Protein AF-A0AAW9KI38-F1 (afdb_monomer_lite)

Organism: Clostridium perfringens (NCBI:txid1502)

Structure (mmCIF, N/CA/C/O backbone):
data_AF-A0AAW9KI38-F1
#
_entry.id   AF-A0AAW9KI38-F1
#
loop_
_atom_site.group_PDB
_atom_site.id
_atom_site.type_symbol
_atom_site.label_atom_id
_atom_site.label_alt_id
_atom_site.label_comp_id
_atom_site.label_asym_id
_atom_site.label_entity_id
_atom_site.label_seq_id
_atom_site.pdbx_PDB_ins_code
_atom_site.Cartn_x
_atom_site.Cartn_y
_atom_site.Cartn_z
_atom_site.occupancy
_atom_site.B_iso_or_equiv
_atom_site.auth_seq_id
_atom_site.auth_comp_id
_atom_site.auth_asym_id
_atom_site.auth_atom_id
_atom_site.pdbx_PDB_model_num
ATOM 1 N N . MET A 1 1 ? 16.249 0.370 -19.301 1.00 56.34 1 MET A N 1
ATOM 2 C CA . MET A 1 1 ? 16.444 -0.783 -18.390 1.00 56.34 1 MET A CA 1
ATOM 3 C C . M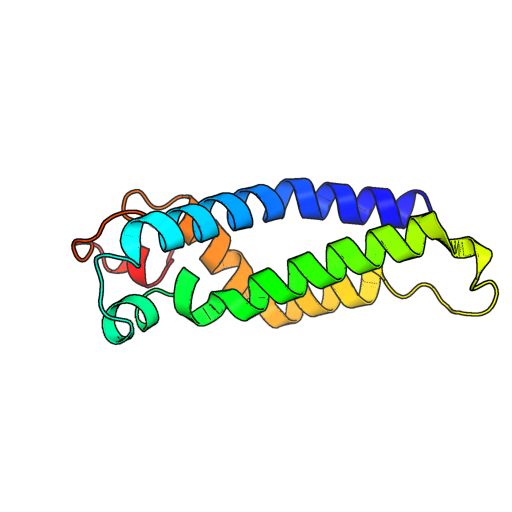ET A 1 1 ? 16.832 -0.319 -16.997 1.00 56.34 1 MET A C 1
ATOM 5 O O . MET A 1 1 ? 16.063 -0.634 -16.102 1.00 56.34 1 MET A O 1
ATOM 9 N N . SER A 1 2 ? 17.916 0.457 -16.809 1.00 66.88 2 SER A N 1
ATOM 10 C CA . SER A 1 2 ? 18.210 1.045 -15.483 1.00 66.88 2 SER A CA 1
ATOM 11 C C . SER A 1 2 ? 17.040 1.914 -15.010 1.00 66.88 2 SER A C 1
ATOM 13 O O . SER A 1 2 ? 16.447 1.595 -13.995 1.00 66.88 2 SER A O 1
ATOM 15 N N . ASN A 1 3 ? 16.560 2.847 -15.841 1.00 83.94 3 ASN A N 1
ATOM 16 C CA . ASN A 1 3 ? 15.460 3.746 -15.463 1.00 83.94 3 ASN A CA 1
ATOM 17 C C . ASN A 1 3 ? 14.181 3.046 -14.955 1.00 83.94 3 ASN A C 1
ATOM 19 O O . ASN A 1 3 ? 13.555 3.544 -14.027 1.00 83.94 3 ASN A O 1
ATOM 23 N N . THR A 1 4 ? 13.786 1.903 -15.533 1.00 88.81 4 THR A N 1
ATOM 24 C CA . THR A 1 4 ? 12.591 1.155 -15.093 1.00 88.81 4 THR A CA 1
ATOM 25 C C . THR A 1 4 ? 12.821 0.485 -13.743 1.00 88.81 4 THR A C 1
ATOM 27 O O . THR A 1 4 ? 11.969 0.567 -12.866 1.00 88.81 4 THR A O 1
ATOM 30 N N . ILE A 1 5 ? 13.976 -0.164 -13.561 1.00 91.62 5 ILE A N 1
ATOM 31 C CA . ILE A 1 5 ? 14.330 -0.815 -12.294 1.00 91.62 5 ILE A CA 1
ATOM 32 C C . ILE A 1 5 ? 14.513 0.241 -11.200 1.00 91.62 5 ILE A C 1
ATOM 34 O O . ILE A 1 5 ? 13.986 0.077 -10.107 1.00 91.62 5 ILE A O 1
ATOM 38 N N . ASP A 1 6 ? 15.178 1.353 -11.512 1.00 93.44 6 ASP A N 1
ATOM 39 C CA . ASP A 1 6 ? 15.393 2.469 -10.592 1.00 93.44 6 ASP A CA 1
ATOM 40 C C . ASP A 1 6 ? 14.061 3.109 -10.171 1.00 93.44 6 ASP A C 1
ATOM 42 O O . ASP A 1 6 ? 13.865 3.417 -8.996 1.00 93.44 6 ASP A O 1
ATOM 46 N N . PHE A 1 7 ? 13.117 3.269 -11.107 1.00 94.00 7 PHE A N 1
ATOM 47 C CA . PHE A 1 7 ? 11.757 3.724 -10.808 1.00 94.00 7 PHE A CA 1
ATOM 48 C C . PHE A 1 7 ? 11.025 2.751 -9.874 1.00 94.00 7 PHE A C 1
ATOM 50 O O . PHE A 1 7 ? 10.494 3.170 -8.847 1.00 94.00 7 PHE A O 1
ATOM 57 N N . ILE A 1 8 ? 11.035 1.453 -10.194 1.00 95.44 8 ILE A N 1
ATOM 58 C CA . ILE A 1 8 ? 10.359 0.427 -9.389 1.00 95.44 8 ILE A CA 1
ATOM 59 C C . ILE A 1 8 ? 10.957 0.344 -7.983 1.00 95.44 8 ILE A C 1
ATOM 61 O O . ILE A 1 8 ? 10.205 0.254 -7.016 1.00 95.44 8 ILE A O 1
ATOM 65 N N . ASN A 1 9 ? 12.282 0.412 -7.853 1.00 95.19 9 ASN A N 1
ATOM 66 C CA . ASN A 1 9 ? 12.952 0.397 -6.555 1.00 95.19 9 ASN A CA 1
ATOM 67 C C . ASN A 1 9 ? 12.524 1.597 -5.702 1.00 95.19 9 ASN A C 1
ATOM 69 O O . ASN A 1 9 ? 12.099 1.407 -4.569 1.00 95.19 9 ASN A O 1
ATOM 73 N N . LYS A 1 10 ? 12.515 2.814 -6.268 1.00 95.12 10 LYS A N 1
ATOM 74 C CA . LYS A 1 10 ? 12.030 4.015 -5.561 1.00 95.12 10 LYS A CA 1
ATOM 75 C C . LYS A 1 10 ? 10.574 3.884 -5.120 1.00 95.12 10 LYS A C 1
ATOM 77 O O . LYS A 1 10 ? 10.217 4.276 -4.009 1.00 95.12 10 LYS A O 1
ATOM 82 N N . GLU A 1 11 ? 9.725 3.338 -5.986 1.00 95.19 11 GLU A N 1
ATOM 83 C CA . GLU A 1 11 ? 8.326 3.101 -5.647 1.00 95.19 11 GLU A CA 1
ATOM 84 C C . GLU A 1 11 ? 8.206 2.109 -4.490 1.00 95.19 11 GLU A C 1
ATOM 86 O O . GLU A 1 11 ? 7.544 2.433 -3.503 1.00 95.19 11 GLU A O 1
ATOM 91 N N . LYS A 1 12 ? 8.908 0.970 -4.558 1.00 95.44 12 LYS A N 1
ATOM 92 C CA . LYS A 1 12 ? 8.957 -0.048 -3.499 1.00 95.44 12 LYS A CA 1
ATOM 93 C C . LYS A 1 12 ? 9.496 0.492 -2.177 1.00 95.44 12 LYS A C 1
ATOM 95 O O . LYS A 1 12 ? 8.923 0.165 -1.142 1.00 95.44 12 LYS A O 1
ATOM 100 N N . ASP A 1 13 ? 10.513 1.347 -2.195 1.00 93.81 13 ASP A N 1
ATOM 101 C CA . ASP A 1 13 ? 11.038 1.982 -0.981 1.00 93.81 13 ASP A CA 1
ATOM 102 C C . ASP A 1 13 ? 9.971 2.853 -0.300 1.00 93.81 13 ASP A C 1
ATOM 104 O O . ASP A 1 13 ? 9.832 2.842 0.924 1.00 93.81 13 ASP A O 1
ATOM 108 N N . SER A 1 14 ? 9.165 3.575 -1.087 1.00 90.88 14 SER A N 1
ATOM 109 C CA . SER A 1 14 ? 8.100 4.423 -0.540 1.00 90.88 14 SER A CA 1
ATOM 110 C C . SER A 1 14 ? 6.876 3.621 -0.080 1.00 90.88 14 SER A C 1
ATOM 112 O O . SER A 1 14 ? 6.413 3.771 1.053 1.00 90.88 14 SER A O 1
ATOM 114 N N . ILE A 1 15 ? 6.341 2.759 -0.948 1.00 93.75 15 ILE A N 1
ATOM 115 C CA . ILE A 1 15 ? 5.049 2.107 -0.740 1.00 93.75 15 ILE A CA 1
ATOM 116 C C . ILE A 1 15 ? 5.187 0.775 -0.009 1.00 93.75 15 ILE A C 1
ATOM 118 O O . ILE A 1 15 ? 4.255 0.360 0.674 1.00 93.75 15 ILE A O 1
ATOM 122 N N . GLY A 1 16 ? 6.349 0.126 -0.086 1.00 93.44 16 GLY A N 1
ATOM 123 C CA . GLY A 1 16 ? 6.610 -1.151 0.572 1.00 93.44 16 GLY A CA 1
ATOM 124 C C . GLY A 1 16 ? 6.540 -1.038 2.091 1.00 93.44 16 GLY A C 1
ATOM 125 O O . GLY A 1 16 ? 5.965 -1.913 2.743 1.00 93.44 16 GLY A O 1
ATOM 126 N N . LYS A 1 17 ? 7.019 0.080 2.657 1.00 92.81 17 LYS A N 1
ATOM 127 C CA . LYS A 1 17 ? 6.847 0.362 4.088 1.00 92.81 17 LYS A CA 1
ATOM 128 C C . LYS A 1 17 ? 5.364 0.473 4.449 1.00 92.81 17 LYS A C 1
ATOM 130 O O . LYS A 1 17 ? 4.896 -0.226 5.337 1.00 92.81 17 LYS A O 1
ATOM 135 N N . VAL A 1 18 ? 4.610 1.286 3.706 1.00 94.31 18 VAL A N 1
ATOM 136 C CA . VAL A 1 18 ? 3.164 1.476 3.916 1.00 94.31 18 VAL A CA 1
ATOM 137 C C . VAL A 1 18 ? 2.400 0.152 3.801 1.00 94.31 18 VAL A C 1
ATOM 139 O O . VAL A 1 18 ? 1.531 -0.134 4.621 1.00 94.31 18 VAL A O 1
ATOM 142 N N . TYR A 1 19 ? 2.741 -0.673 2.811 1.00 95.56 19 TYR A N 1
ATOM 143 C CA . TYR A 1 19 ? 2.158 -1.999 2.620 1.00 95.56 19 TYR A CA 1
ATOM 144 C C . TYR A 1 19 ? 2.430 -2.929 3.801 1.00 95.56 19 TYR A C 1
ATOM 146 O O . TYR A 1 19 ? 1.518 -3.619 4.263 1.00 95.56 19 TYR A O 1
ATOM 154 N N . THR A 1 20 ? 3.661 -2.915 4.309 1.00 94.12 20 THR A N 1
ATOM 155 C CA . THR A 1 20 ? 4.062 -3.707 5.476 1.00 94.12 20 THR A CA 1
ATOM 156 C C . THR A 1 20 ? 3.295 -3.266 6.716 1.00 94.12 20 THR A C 1
ATOM 158 O O . THR A 1 20 ? 2.643 -4.099 7.343 1.00 94.12 20 THR A O 1
ATOM 161 N N . ASP A 1 21 ? 3.289 -1.963 7.010 1.00 93.12 21 ASP A N 1
ATOM 162 C CA . ASP A 1 21 ? 2.606 -1.386 8.172 1.00 93.12 21 ASP A CA 1
ATOM 163 C C . ASP A 1 21 ? 1.107 -1.740 8.168 1.00 93.12 21 ASP A C 1
ATOM 165 O O . ASP A 1 21 ? 0.561 -2.204 9.168 1.00 93.12 21 ASP A O 1
ATOM 169 N N . ILE A 1 22 ? 0.437 -1.588 7.019 1.00 93.38 22 ILE A N 1
ATOM 170 C CA . ILE A 1 22 ? -0.992 -1.908 6.876 1.00 93.38 22 ILE A CA 1
ATOM 171 C C . ILE A 1 22 ? -1.252 -3.408 7.008 1.00 93.38 22 ILE A C 1
ATOM 173 O O . ILE A 1 22 ? -2.203 -3.808 7.677 1.00 93.38 22 ILE A O 1
ATOM 177 N N . THR A 1 23 ? -0.448 -4.250 6.360 1.00 94.00 23 THR A N 1
ATOM 178 C CA . THR A 1 23 ? -0.661 -5.705 6.396 1.00 94.00 23 THR A CA 1
ATOM 179 C C . THR A 1 23 ? -0.457 -6.243 7.808 1.00 94.00 23 THR A C 1
ATOM 181 O O . THR A 1 23 ? -1.263 -7.046 8.281 1.00 94.00 23 THR A O 1
ATOM 184 N N . TYR A 1 24 ? 0.564 -5.740 8.503 1.00 93.75 24 TYR A N 1
ATOM 185 C CA . TYR A 1 24 ? 0.824 -6.063 9.898 1.00 93.75 24 TYR A CA 1
ATOM 186 C C . TYR A 1 24 ? -0.348 -5.639 10.788 1.00 93.75 24 TYR A C 1
ATOM 188 O O . TYR A 1 24 ? -0.910 -6.472 11.499 1.00 93.75 24 TYR A O 1
ATOM 196 N N . ALA A 1 25 ? -0.817 -4.398 10.648 1.00 91.50 25 ALA A N 1
ATOM 197 C CA . ALA A 1 25 ? -1.982 -3.904 11.373 1.00 91.50 25 ALA A CA 1
ATOM 198 C C . ALA A 1 25 ? -3.220 -4.782 11.189 1.00 91.50 25 ALA A C 1
ATOM 200 O O . ALA A 1 25 ? -3.897 -5.124 12.156 1.00 91.50 25 ALA A O 1
ATOM 201 N N . ILE A 1 26 ? -3.514 -5.176 9.945 1.00 92.44 26 ILE A N 1
ATOM 202 C CA . ILE A 1 26 ? -4.636 -6.067 9.635 1.00 92.44 26 ILE A CA 1
ATOM 203 C C . ILE A 1 26 ? -4.446 -7.421 10.321 1.00 92.44 26 ILE A C 1
ATOM 205 O O . ILE A 1 26 ? -5.401 -7.937 10.901 1.00 92.44 26 ILE A O 1
ATOM 209 N N . SER A 1 27 ? -3.238 -7.988 10.286 1.00 93.44 27 SER A N 1
ATOM 210 C CA . SER A 1 27 ? -2.949 -9.272 10.935 1.00 93.44 27 SER A CA 1
ATOM 211 C C . SER A 1 27 ? -3.106 -9.218 12.458 1.00 93.44 27 SER A C 1
ATOM 213 O O . SER A 1 27 ? -3.587 -10.182 13.044 1.00 93.44 27 SER A O 1
ATOM 215 N N . GLU A 1 28 ? -2.797 -8.080 13.087 1.00 91.88 28 GLU A N 1
ATOM 216 C CA . GLU A 1 28 ? -2.955 -7.899 14.532 1.00 91.88 28 GLU A CA 1
ATOM 217 C C . GLU A 1 28 ? -4.416 -7.710 14.947 1.00 91.88 28 GLU A C 1
ATOM 219 O O . GLU A 1 28 ? -4.820 -8.210 15.990 1.00 91.88 28 GLU A O 1
ATOM 224 N N . VAL A 1 29 ? -5.224 -6.988 14.162 1.00 91.06 29 VAL A N 1
ATOM 225 C CA . VAL A 1 29 ? -6.595 -6.631 14.578 1.00 91.06 29 VAL A CA 1
ATOM 226 C C . VAL A 1 29 ? -7.667 -7.584 14.060 1.00 91.06 29 VAL A C 1
ATOM 228 O O . VAL A 1 29 ? -8.715 -7.712 14.692 1.00 91.06 29 VAL A O 1
ATOM 231 N N . SER A 1 30 ? -7.440 -8.244 12.920 1.00 92.25 30 SER A N 1
ATOM 232 C CA . SER A 1 30 ? -8.449 -9.102 12.284 1.00 92.25 30 SER A CA 1
ATOM 233 C C . SER A 1 30 ? -8.899 -10.308 13.114 1.00 92.25 30 SER A C 1
ATOM 235 O O . SER A 1 30 ? -10.090 -10.603 13.054 1.00 92.25 30 SER A O 1
ATOM 237 N N . PRO A 1 31 ? -8.060 -10.956 13.952 1.00 94.50 31 PRO A N 1
ATOM 238 C CA . PRO A 1 31 ? -8.525 -12.055 14.803 1.00 94.50 31 PRO A CA 1
ATOM 239 C C . PRO A 1 31 ? -9.526 -11.623 15.884 1.00 94.50 31 PRO A C 1
ATOM 241 O O . PRO A 1 31 ? -10.203 -12.466 16.464 1.00 94.50 31 PRO A O 1
ATOM 244 N N . PHE A 1 32 ? -9.607 -10.322 16.177 1.00 92.25 32 PHE A N 1
ATOM 245 C CA . PHE A 1 32 ? -10.382 -9.776 17.294 1.00 92.25 32 PHE A CA 1
ATOM 246 C C . PHE A 1 32 ? -11.577 -8.928 16.855 1.00 92.25 32 PHE A C 1
ATOM 248 O O . PHE A 1 32 ? -12.303 -8.414 17.706 1.00 92.25 32 PHE A O 1
ATOM 255 N N . LEU A 1 33 ? -11.757 -8.721 15.550 1.00 89.44 33 LEU A N 1
ATOM 256 C CA . LEU A 1 33 ? -12.776 -7.835 15.003 1.00 89.44 33 LEU A CA 1
ATOM 257 C C . LEU A 1 33 ? -13.581 -8.529 13.921 1.00 89.44 33 LEU A C 1
ATOM 259 O O . LEU A 1 33 ? -13.023 -9.110 12.994 1.00 89.44 33 LEU A O 1
ATOM 263 N N . ASP A 1 34 ? -14.895 -8.345 13.983 1.00 91.38 34 ASP A N 1
ATOM 264 C CA . ASP A 1 34 ? -15.784 -8.788 12.920 1.00 91.38 34 ASP A CA 1
ATOM 265 C C . ASP A 1 34 ? -15.440 -8.113 11.593 1.00 91.38 34 ASP A C 1
ATOM 267 O O . ASP A 1 34 ? -15.095 -6.925 11.523 1.00 91.38 34 ASP A O 1
ATOM 271 N N . GLU A 1 35 ? -15.649 -8.844 10.502 1.00 90.19 35 GLU A N 1
ATOM 272 C CA . GLU A 1 35 ? -15.388 -8.341 9.156 1.00 90.19 35 GLU A CA 1
ATOM 273 C C . GLU A 1 35 ? -16.192 -7.067 8.840 1.00 90.19 35 GLU A C 1
ATOM 275 O O . GLU A 1 35 ? -15.703 -6.157 8.167 1.00 90.19 35 GLU A O 1
ATOM 280 N N . SER A 1 36 ? -17.402 -6.939 9.392 1.00 90.19 36 SER A N 1
ATOM 281 C CA . SER A 1 36 ? -18.231 -5.735 9.257 1.00 90.19 36 SER A CA 1
ATOM 282 C C . SER A 1 36 ? -17.584 -4.487 9.881 1.00 90.19 36 SER A C 1
ATOM 284 O O . SER A 1 36 ? -17.775 -3.377 9.379 1.00 90.19 36 SER A O 1
ATOM 286 N N . ILE A 1 37 ? -16.789 -4.651 10.945 1.00 87.62 37 ILE A N 1
ATOM 287 C CA . ILE A 1 37 ? -16.027 -3.580 11.599 1.00 87.62 37 ILE A CA 1
ATOM 288 C C . ILE A 1 37 ? -14.745 -3.306 10.814 1.00 87.62 37 ILE A C 1
ATOM 290 O O . ILE A 1 37 ? -14.426 -2.143 10.553 1.00 87.62 37 ILE A O 1
ATOM 294 N N . LEU A 1 38 ? -14.040 -4.353 10.379 1.00 89.25 38 LEU A N 1
ATOM 295 C CA . LEU A 1 38 ? -12.834 -4.226 9.557 1.00 89.25 38 LEU A CA 1
ATOM 296 C C . LEU A 1 38 ? -13.115 -3.460 8.2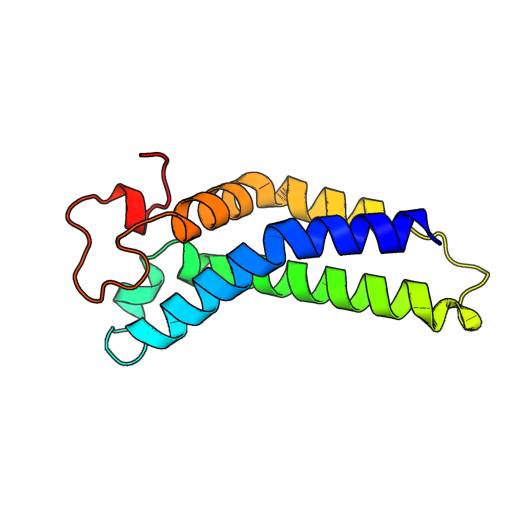60 1.00 89.25 38 LEU A C 1
ATOM 298 O O . LEU A 1 38 ? -12.390 -2.524 7.932 1.00 89.25 38 LEU A O 1
ATOM 302 N N . ARG A 1 39 ? -14.228 -3.751 7.576 1.00 89.75 39 ARG A N 1
ATOM 303 C CA . ARG A 1 39 ? -14.645 -3.061 6.340 1.00 89.75 39 ARG A CA 1
ATOM 304 C C . ARG A 1 39 ? -14.900 -1.561 6.513 1.00 89.75 39 ARG A C 1
ATOM 306 O O . ARG A 1 39 ? -14.797 -0.820 5.537 1.00 89.75 39 ARG A O 1
ATOM 313 N N . LYS A 1 40 ? -15.175 -1.080 7.731 1.00 87.31 40 LYS A N 1
ATOM 314 C CA . LYS A 1 40 ? -15.290 0.366 8.010 1.00 87.31 40 LYS A CA 1
ATOM 315 C C . LYS A 1 40 ? -13.932 1.071 7.997 1.00 87.31 40 LYS A C 1
ATOM 317 O O . LYS A 1 40 ? -13.885 2.287 7.817 1.00 87.31 40 LYS A O 1
ATOM 322 N N . ARG A 1 41 ? -12.829 0.334 8.170 1.00 87.56 41 ARG A N 1
ATOM 323 C CA . ARG A 1 41 ? -11.465 0.871 8.132 1.00 87.56 41 ARG A CA 1
ATOM 324 C C . ARG A 1 41 ? -11.022 1.036 6.679 1.00 87.56 41 ARG A C 1
ATOM 326 O O . ARG A 1 41 ? -11.074 0.092 5.884 1.00 87.56 41 ARG A O 1
ATOM 333 N N . LYS A 1 42 ? -10.580 2.241 6.304 1.00 88.69 42 LYS A N 1
ATOM 334 C CA . LYS A 1 42 ? -10.208 2.537 4.908 1.00 88.69 42 LYS A CA 1
ATOM 335 C C . LYS A 1 42 ? -9.011 1.726 4.417 1.00 88.69 42 LYS A C 1
ATOM 337 O O . LYS A 1 42 ? -9.057 1.239 3.292 1.00 88.69 42 LYS A O 1
ATOM 342 N N . TYR A 1 43 ? -8.010 1.490 5.267 1.00 88.62 43 TYR A N 1
ATOM 343 C CA . TYR A 1 43 ? -6.871 0.638 4.909 1.00 88.62 43 TYR A CA 1
ATOM 344 C C . TYR A 1 43 ? -7.269 -0.811 4.599 1.00 88.62 43 TYR A C 1
ATOM 346 O O . TYR A 1 43 ? -6.630 -1.445 3.769 1.00 88.62 43 TYR A O 1
ATOM 354 N N . TYR A 1 44 ? -8.328 -1.329 5.232 1.00 92.12 44 TYR A N 1
ATOM 355 C CA . TYR A 1 44 ? -8.807 -2.690 4.999 1.00 92.12 44 TYR A CA 1
ATOM 356 C C . TYR A 1 44 ? -9.673 -2.757 3.738 1.00 92.12 44 TYR A C 1
ATOM 358 O O . TYR A 1 44 ? -9.411 -3.553 2.843 1.00 92.12 44 TYR A O 1
ATOM 366 N N . SER A 1 45 ? -10.671 -1.874 3.625 1.00 91.69 45 SER A N 1
ATOM 367 C CA . SER A 1 45 ? -11.585 -1.855 2.469 1.00 91.69 45 SER A CA 1
ATOM 368 C C . SER A 1 45 ? -10.897 -1.528 1.142 1.00 91.69 45 SER A C 1
ATOM 370 O O . SER A 1 45 ? -11.318 -2.037 0.108 1.00 91.69 45 SER A O 1
ATOM 372 N N . LYS A 1 46 ? -9.838 -0.707 1.155 1.00 93.62 46 LYS A N 1
ATOM 373 C CA . LYS A 1 46 ? -9.062 -0.375 -0.048 1.00 93.62 46 LYS A CA 1
ATOM 374 C C . LYS A 1 46 ? -7.856 -1.295 -0.275 1.00 93.62 46 LYS A C 1
ATOM 376 O O . LYS A 1 46 ? -7.231 -1.177 -1.323 1.00 93.62 46 LYS A O 1
ATOM 381 N N . LEU A 1 47 ? -7.550 -2.230 0.633 1.00 94.25 47 LEU A N 1
ATOM 382 C CA . LEU A 1 47 ? -6.386 -3.127 0.539 1.00 94.25 47 LEU A CA 1
ATOM 383 C C . LEU A 1 47 ? -6.163 -3.766 -0.849 1.00 94.25 47 LEU A C 1
ATOM 385 O O . LEU A 1 47 ? -4.998 -3.855 -1.240 1.00 94.25 47 LEU A O 1
ATOM 389 N N . PRO A 1 48 ? -7.202 -4.181 -1.612 1.00 95.75 48 PRO A N 1
ATOM 390 C CA . PRO A 1 48 ? -7.006 -4.724 -2.957 1.00 95.75 48 PRO A CA 1
ATOM 391 C C . PRO A 1 48 ? -6.198 -3.808 -3.887 1.00 95.75 48 PRO A C 1
ATOM 393 O O . PRO A 1 48 ? -5.315 -4.301 -4.575 1.00 95.75 48 PRO A O 1
ATOM 396 N N . ILE A 1 49 ? -6.409 -2.487 -3.823 1.00 97.00 49 ILE A N 1
ATOM 397 C CA . ILE A 1 49 ? -5.681 -1.496 -4.637 1.00 97.00 49 ILE A CA 1
ATOM 398 C C . ILE A 1 49 ? -4.182 -1.527 -4.317 1.00 97.00 49 ILE A C 1
ATOM 400 O O . ILE A 1 49 ? -3.323 -1.476 -5.194 1.00 97.00 49 ILE A O 1
ATOM 404 N N . LEU A 1 50 ? -3.851 -1.614 -3.026 1.00 95.81 50 LEU A N 1
ATOM 405 C CA . LEU A 1 50 ? -2.462 -1.629 -2.583 1.00 95.81 50 LEU A CA 1
ATOM 406 C C . LEU A 1 50 ? -1.763 -2.940 -2.964 1.00 95.81 50 LEU A C 1
ATOM 408 O O . LEU A 1 50 ? -0.606 -2.916 -3.375 1.00 95.81 50 LEU A O 1
ATOM 412 N N . LYS A 1 51 ? -2.469 -4.072 -2.845 1.00 96.69 51 LYS A N 1
ATOM 413 C CA . LYS A 1 51 ? -1.964 -5.392 -3.249 1.00 96.69 51 LYS A CA 1
ATOM 414 C C . LYS A 1 51 ? -1.707 -5.464 -4.750 1.00 96.69 51 LYS A C 1
ATOM 416 O O . LYS A 1 51 ? -0.613 -5.849 -5.145 1.00 96.69 51 LYS A O 1
ATOM 421 N N . GLU A 1 52 ? -2.671 -5.032 -5.557 1.00 97.62 52 GLU A N 1
ATOM 422 C CA . GLU A 1 52 ? -2.544 -5.004 -7.014 1.00 97.62 52 GLU A CA 1
ATOM 423 C C . GLU A 1 52 ? -1.346 -4.149 -7.441 1.00 97.62 52 GLU A C 1
ATOM 425 O O . GLU A 1 52 ? -0.524 -4.589 -8.241 1.00 97.62 52 GLU A O 1
ATOM 430 N N . TYR A 1 53 ? -1.149 -2.979 -6.827 1.00 97.69 53 TYR A N 1
ATOM 431 C CA . TYR A 1 53 ? 0.024 -2.160 -7.128 1.00 97.69 53 TYR A CA 1
ATOM 432 C C . TYR A 1 53 ? 1.352 -2.849 -6.775 1.00 97.69 53 TYR A C 1
ATOM 434 O O . TYR A 1 53 ? 2.308 -2.791 -7.550 1.00 97.69 53 TYR A O 1
ATOM 442 N N . MET A 1 54 ? 1.423 -3.545 -5.634 1.00 97.25 54 MET A N 1
ATOM 443 C CA . MET A 1 54 ? 2.608 -4.331 -5.267 1.00 97.25 54 MET A CA 1
ATOM 444 C C . MET A 1 54 ? 2.872 -5.475 -6.255 1.00 97.25 54 MET A C 1
ATOM 446 O O . MET A 1 54 ? 4.026 -5.731 -6.606 1.00 97.25 54 MET A O 1
ATOM 450 N N . GLU A 1 55 ? 1.824 -6.141 -6.737 1.00 96.75 55 GLU A N 1
ATOM 451 C CA . GLU A 1 55 ? 1.921 -7.173 -7.773 1.00 96.75 55 GLU A CA 1
ATOM 452 C C . GLU A 1 55 ? 2.420 -6.594 -9.101 1.00 96.75 55 GLU A C 1
ATOM 454 O O . GLU A 1 55 ? 3.347 -7.152 -9.693 1.00 96.75 55 GLU A O 1
ATOM 459 N N . MET A 1 56 ? 1.902 -5.437 -9.526 1.00 96.12 56 MET A N 1
ATOM 460 C CA . MET A 1 56 ? 2.376 -4.727 -10.719 1.00 96.12 56 MET A CA 1
ATOM 461 C C . MET A 1 56 ? 3.861 -4.357 -10.612 1.00 96.12 56 MET A C 1
ATOM 463 O O . MET A 1 56 ? 4.611 -4.555 -11.570 1.00 96.12 56 MET A O 1
ATOM 467 N N . LEU A 1 57 ? 4.317 -3.866 -9.453 1.00 96.25 57 LEU A N 1
ATOM 468 C CA . LEU A 1 57 ? 5.732 -3.555 -9.211 1.00 96.25 57 LEU A CA 1
ATOM 469 C C . LEU A 1 57 ? 6.613 -4.811 -9.289 1.00 96.25 57 LEU A C 1
ATOM 471 O O . LEU A 1 57 ? 7.674 -4.786 -9.913 1.00 96.25 57 LEU A O 1
ATOM 475 N N . ASN A 1 58 ? 6.176 -5.918 -8.682 1.00 94.69 58 ASN A N 1
ATOM 476 C CA . ASN A 1 58 ? 6.894 -7.195 -8.723 1.00 94.69 58 ASN A CA 1
ATOM 477 C C . ASN A 1 58 ? 6.968 -7.761 -10.146 1.00 94.69 58 ASN A C 1
ATOM 479 O O . ASN A 1 58 ? 8.034 -8.195 -10.589 1.00 94.69 58 ASN A O 1
ATOM 483 N N . TYR A 1 59 ? 5.859 -7.713 -10.883 1.00 93.25 59 TYR A N 1
ATOM 484 C CA . TYR A 1 59 ? 5.805 -8.144 -12.275 1.00 93.25 59 TYR A CA 1
ATOM 485 C C . TYR A 1 59 ? 6.677 -7.266 -13.181 1.00 93.25 59 TYR A C 1
ATOM 487 O O . TYR A 1 59 ? 7.405 -7.785 -14.032 1.00 93.25 59 TYR A O 1
ATOM 495 N N . GLY A 1 60 ? 6.652 -5.945 -12.980 1.00 92.25 60 GLY A N 1
ATOM 496 C CA . GLY A 1 60 ? 7.497 -4.995 -13.699 1.00 92.25 60 GLY A CA 1
ATOM 497 C C . GLY A 1 60 ? 8.987 -5.254 -13.465 1.00 92.25 60 GLY A C 1
ATOM 498 O O . GLY A 1 60 ? 9.765 -5.276 -14.418 1.00 92.25 60 GLY A O 1
ATOM 499 N N . GLU A 1 61 ? 9.388 -5.530 -12.221 1.00 91.88 61 GLU A N 1
ATOM 500 C CA . GLU A 1 61 ? 10.774 -5.861 -11.873 1.00 91.88 61 GLU A CA 1
ATOM 501 C C . GLU A 1 61 ? 11.211 -7.183 -12.512 1.00 91.88 61 GLU A C 1
ATOM 503 O O . GLU A 1 61 ? 12.267 -7.247 -13.150 1.00 91.88 61 GLU A O 1
ATOM 508 N N . TYR A 1 62 ? 10.382 -8.225 -12.386 1.00 90.38 62 TYR A N 1
ATOM 509 C CA . TYR A 1 62 ? 10.627 -9.526 -13.003 1.00 90.38 62 TYR A CA 1
ATOM 510 C C . TYR A 1 62 ? 10.792 -9.390 -14.520 1.00 90.38 62 TYR A C 1
ATOM 512 O O . TYR A 1 62 ? 11.765 -9.889 -15.089 1.00 90.38 62 TYR A O 1
ATOM 520 N N . SER A 1 63 ? 9.882 -8.666 -15.170 1.00 86.94 63 SER A N 1
ATOM 521 C CA . SER A 1 63 ? 9.904 -8.442 -16.616 1.00 86.94 63 SER A CA 1
ATOM 522 C C . SER A 1 63 ? 11.141 -7.655 -17.046 1.00 86.94 63 SER A C 1
ATOM 524 O O . SER A 1 63 ? 11.799 -8.024 -18.018 1.00 86.94 63 SER A O 1
ATOM 526 N N . ALA A 1 64 ? 11.510 -6.603 -16.307 1.00 85.81 64 ALA A N 1
ATOM 527 C CA . ALA A 1 64 ? 12.683 -5.785 -16.605 1.00 85.81 64 ALA A CA 1
ATOM 528 C C . ALA A 1 64 ? 13.999 -6.572 -16.486 1.00 85.81 64 ALA A C 1
ATOM 530 O O . ALA A 1 64 ? 14.897 -6.374 -17.308 1.00 85.81 64 ALA A O 1
ATOM 531 N N . ARG A 1 65 ? 14.103 -7.481 -15.505 1.00 85.19 65 ARG A N 1
ATOM 532 C CA . ARG A 1 65 ? 15.286 -8.332 -15.285 1.00 85.19 65 ARG A CA 1
ATOM 533 C C . ARG A 1 65 ? 15.377 -9.510 -16.259 1.00 85.19 65 ARG A C 1
ATOM 535 O O . ARG A 1 65 ? 16.478 -9.887 -16.646 1.00 85.19 65 ARG A O 1
ATOM 542 N N . ASN A 1 66 ? 14.244 -10.054 -16.706 1.00 81.31 66 ASN A N 1
ATOM 543 C CA . ASN A 1 66 ? 14.182 -11.250 -17.559 1.00 81.31 66 ASN A CA 1
ATOM 544 C C . ASN A 1 66 ? 13.934 -10.948 -19.049 1.00 81.31 66 ASN A C 1
ATOM 546 O O . ASN A 1 66 ? 13.470 -11.806 -19.800 1.00 81.31 66 ASN A O 1
ATOM 550 N N . LYS A 1 67 ? 14.285 -9.743 -19.514 1.00 67.31 67 LYS A N 1
ATOM 551 C CA . LYS A 1 67 ? 13.989 -9.213 -20.863 1.00 67.31 67 LYS A CA 1
ATOM 552 C C . LYS A 1 67 ? 14.563 -9.986 -22.066 1.00 67.31 67 LYS A C 1
ATOM 554 O O . LYS A 1 67 ? 14.351 -9.559 -23.199 1.00 67.31 67 LYS A O 1
ATOM 559 N N . LYS A 1 68 ? 15.214 -11.140 -21.867 1.00 59.59 68 LYS A N 1
ATOM 560 C CA . LYS A 1 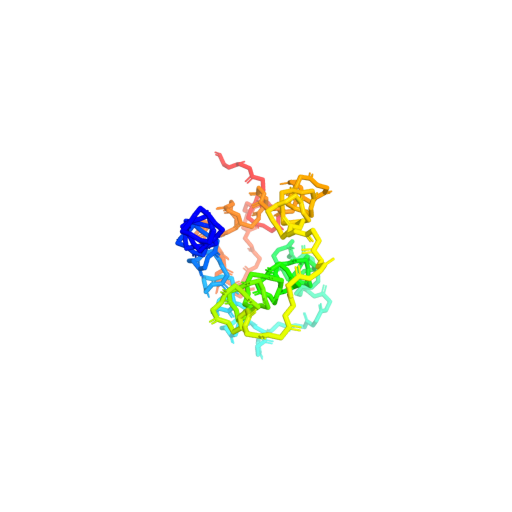68 ? 15.680 -12.032 -22.949 1.00 59.59 68 LYS A CA 1
ATOM 561 C C . LYS A 1 68 ? 14.559 -12.468 -23.911 1.00 59.59 68 LYS A C 1
ATOM 563 O O . LYS A 1 68 ? 14.863 -12.849 -25.033 1.00 59.59 68 LYS A O 1
ATOM 568 N N . PHE A 1 69 ? 13.286 -12.367 -23.514 1.00 56.75 69 PHE A N 1
ATOM 569 C CA . PHE A 1 69 ? 12.137 -12.852 -24.291 1.00 56.75 69 PHE A CA 1
ATOM 570 C C . PHE A 1 69 ? 11.312 -11.787 -25.034 1.00 56.75 69 PHE A C 1
ATOM 572 O O . PHE A 1 69 ? 10.301 -12.137 -25.637 1.00 56.75 69 PHE A O 1
ATOM 579 N N . SER A 1 70 ? 11.676 -10.497 -25.019 1.00 56.75 70 SER A N 1
ATOM 580 C CA . SER A 1 70 ? 10.778 -9.467 -25.572 1.00 56.75 70 SER A CA 1
ATOM 581 C C . SER A 1 70 ? 11.512 -8.291 -26.221 1.00 56.75 70 SER A C 1
ATOM 583 O O . SER A 1 70 ? 11.475 -7.170 -25.721 1.00 56.75 70 SER A O 1
ATOM 585 N N . PHE A 1 71 ? 12.149 -8.539 -27.368 1.00 54.28 71 PHE A N 1
ATOM 586 C CA . PHE A 1 71 ? 12.802 -7.504 -28.187 1.00 54.28 71 PHE A CA 1
ATOM 587 C C . PHE A 1 71 ? 11.832 -6.631 -29.010 1.00 54.28 71 PHE A C 1
ATOM 589 O O . PHE A 1 71 ? 12.258 -5.625 -29.566 1.00 54.28 71 PHE A O 1
ATOM 596 N N . PHE A 1 72 ? 10.533 -6.961 -29.060 1.00 55.78 72 PHE A N 1
ATOM 597 C CA . PHE A 1 72 ? 9.563 -6.285 -29.941 1.00 55.78 72 PHE A CA 1
ATOM 598 C C . PHE A 1 72 ? 8.411 -5.558 -29.228 1.00 55.78 72 PHE A C 1
ATOM 600 O O . PHE A 1 72 ? 7.548 -4.999 -29.899 1.00 55.78 72 PHE A O 1
ATOM 607 N N . LYS A 1 73 ? 8.366 -5.535 -27.888 1.00 60.06 73 LYS A N 1
ATOM 608 C CA . LYS A 1 73 ? 7.319 -4.803 -27.150 1.00 60.06 73 LYS A CA 1
ATOM 609 C C . LYS A 1 73 ? 7.850 -3.481 -26.609 1.00 60.06 73 LYS A C 1
ATOM 611 O O . LYS A 1 73 ? 8.912 -3.445 -25.987 1.00 60.06 73 LYS A O 1
ATOM 616 N N . LYS A 1 74 ? 7.078 -2.413 -26.828 1.00 67.38 74 LYS A N 1
ATOM 617 C CA . LYS A 1 74 ? 7.279 -1.116 -26.180 1.00 67.38 74 LYS A CA 1
ATOM 618 C C . LYS A 1 74 ? 7.183 -1.318 -24.662 1.00 67.38 74 LYS A C 1
ATOM 620 O O . LYS A 1 74 ? 6.301 -2.027 -24.184 1.00 67.38 74 LYS A O 1
ATOM 625 N N . ASP A 1 75 ? 8.155 -0.792 -23.922 1.00 78.44 75 ASP A N 1
ATOM 626 C CA . ASP A 1 75 ? 8.189 -0.911 -22.463 1.00 78.44 75 ASP A CA 1
ATOM 627 C C . ASP A 1 75 ? 7.353 0.208 -21.839 1.00 78.44 75 ASP A C 1
ATOM 629 O O . ASP A 1 75 ? 7.879 1.264 -21.494 1.00 78.44 75 ASP A O 1
ATOM 633 N N . ASP A 1 76 ? 6.052 -0.041 -21.704 1.00 88.88 76 ASP A N 1
ATOM 634 C CA . ASP A 1 76 ? 5.096 0.902 -21.114 1.00 88.88 76 ASP A CA 1
ATOM 635 C C . ASP A 1 76 ? 4.956 0.709 -19.587 1.00 88.88 76 ASP A C 1
ATOM 637 O O . ASP A 1 76 ? 4.033 1.226 -18.964 1.00 88.88 76 ASP A O 1
ATOM 641 N N . THR A 1 77 ? 5.879 -0.029 -18.950 1.00 91.12 77 THR A N 1
ATOM 642 C CA . THR A 1 77 ? 5.806 -0.390 -17.520 1.00 91.12 77 THR A CA 1
ATOM 643 C C . THR A 1 77 ? 5.695 0.833 -16.613 1.00 91.12 77 THR A C 1
ATOM 645 O O . THR A 1 77 ? 4.845 0.865 -15.728 1.00 91.12 77 THR A O 1
ATOM 648 N N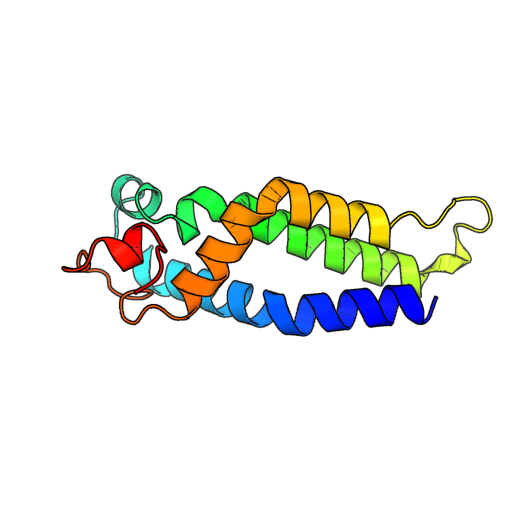 . ILE A 1 78 ? 6.545 1.846 -16.830 1.00 93.50 78 ILE A N 1
ATOM 649 C CA . ILE A 1 78 ? 6.532 3.071 -16.017 1.00 93.50 78 ILE A CA 1
ATOM 650 C C . ILE A 1 78 ? 5.193 3.790 -16.182 1.00 93.50 78 ILE A C 1
ATOM 652 O O . ILE A 1 78 ? 4.588 4.162 -15.185 1.00 93.50 78 ILE A O 1
ATOM 656 N N . LEU A 1 79 ? 4.711 3.924 -17.422 1.00 94.31 79 LEU A N 1
ATOM 657 C CA . LEU A 1 79 ? 3.444 4.585 -17.724 1.00 94.31 79 LEU A CA 1
ATOM 658 C C . LEU A 1 79 ? 2.276 3.877 -17.027 1.00 94.31 79 LEU A C 1
ATOM 660 O O . LEU A 1 79 ? 1.544 4.516 -16.286 1.00 94.31 79 LEU A O 1
ATOM 664 N N . ASN A 1 80 ? 2.185 2.551 -17.142 1.00 95.12 80 ASN A N 1
ATOM 665 C CA . ASN A 1 80 ? 1.131 1.769 -16.491 1.00 95.12 80 ASN A CA 1
ATOM 666 C C . ASN A 1 80 ? 1.156 1.898 -14.958 1.00 95.12 80 ASN A C 1
ATOM 668 O O . ASN A 1 80 ? 0.105 2.003 -14.328 1.00 95.12 80 ASN A O 1
ATOM 672 N N . LEU A 1 81 ? 2.346 1.894 -14.344 1.00 95.94 81 LEU A N 1
ATOM 673 C CA . LEU A 1 81 ? 2.495 2.083 -12.896 1.00 95.94 81 LEU A CA 1
ATOM 674 C C . LEU A 1 81 ? 2.094 3.501 -12.470 1.00 95.94 81 LEU A C 1
ATOM 676 O O . LEU A 1 81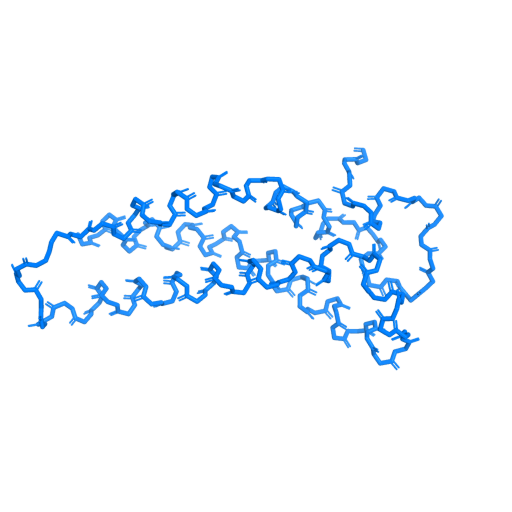 ? 1.363 3.669 -11.493 1.00 95.94 81 LEU A O 1
ATOM 680 N N . THR A 1 82 ? 2.548 4.518 -13.207 1.00 95.75 82 THR A N 1
ATOM 681 C CA . THR A 1 82 ? 2.193 5.918 -12.956 1.00 95.75 82 THR A CA 1
ATOM 682 C C . THR A 1 82 ? 0.691 6.139 -13.095 1.00 95.75 82 THR A C 1
ATOM 684 O O . THR A 1 82 ? 0.084 6.704 -12.187 1.00 95.75 82 THR A O 1
ATOM 687 N N . ASP A 1 83 ? 0.079 5.637 -14.165 1.00 97.44 83 ASP A N 1
ATOM 688 C CA . ASP A 1 83 ? -1.351 5.780 -14.428 1.00 97.44 83 ASP A CA 1
ATOM 689 C C . ASP A 1 83 ? -2.185 5.075 -13.359 1.00 97.44 83 ASP A C 1
ATOM 691 O O . ASP A 1 83 ? -3.126 5.660 -12.823 1.00 97.44 83 ASP A O 1
ATOM 695 N N . TYR A 1 84 ? -1.814 3.851 -12.967 1.00 97.81 84 TYR A N 1
ATOM 696 C CA . TYR A 1 84 ? -2.506 3.140 -11.893 1.00 97.81 84 TYR A CA 1
ATOM 697 C C . TYR A 1 84 ? -2.457 3.918 -10.575 1.00 97.81 84 TYR A C 1
ATOM 699 O O . TYR A 1 84 ? -3.484 4.094 -9.910 1.00 97.81 84 TYR A O 1
ATOM 707 N N . LYS A 1 85 ? -1.272 4.415 -10.196 1.00 95.81 85 LYS A N 1
ATOM 708 C CA . LYS A 1 85 ? -1.089 5.198 -8.970 1.00 95.81 85 LYS A CA 1
ATOM 709 C C . LYS A 1 85 ? -1.876 6.505 -9.015 1.00 95.81 85 LYS A C 1
ATOM 711 O O . LYS A 1 85 ? -2.509 6.859 -8.023 1.00 95.81 85 LYS A O 1
ATOM 716 N N . GLN A 1 86 ? -1.884 7.183 -10.160 1.00 96.94 86 GLN A N 1
ATOM 717 C CA . GLN A 1 86 ? -2.609 8.434 -10.357 1.00 96.94 86 GLN A CA 1
ATOM 718 C C . GLN A 1 86 ? -4.128 8.232 -10.304 1.00 96.94 86 GLN A C 1
ATOM 720 O O . GLN A 1 86 ? -4.822 8.970 -9.604 1.00 96.94 86 GLN A O 1
ATOM 725 N N . ASN A 1 87 ? -4.644 7.192 -10.961 1.00 97.69 87 ASN A N 1
ATOM 726 C CA . ASN A 1 87 ? -6.067 6.840 -10.940 1.00 97.69 87 ASN A CA 1
ATOM 727 C C . ASN A 1 87 ? -6.555 6.455 -9.535 1.00 97.69 87 ASN A C 1
ATOM 729 O O . ASN A 1 87 ? -7.733 6.604 -9.218 1.00 97.69 87 ASN A O 1
ATOM 733 N N . ASN A 1 88 ? -5.641 6.012 -8.669 1.00 96.81 88 ASN A N 1
ATOM 734 C CA . ASN A 1 88 ? -5.922 5.611 -7.295 1.00 96.81 88 ASN A CA 1
ATOM 735 C C . ASN A 1 88 ? -5.307 6.558 -6.248 1.00 96.81 88 ASN A C 1
ATOM 737 O O . ASN A 1 88 ? -5.149 6.177 -5.085 1.00 96.81 88 ASN A O 1
ATOM 741 N N . LEU A 1 89 ? -4.973 7.799 -6.621 1.00 94.81 89 LEU A N 1
ATOM 742 C CA . LEU A 1 89 ? -4.199 8.725 -5.781 1.00 94.81 89 LEU A CA 1
ATOM 743 C C . LEU A 1 89 ? -4.819 8.943 -4.391 1.00 94.81 89 LEU A C 1
ATOM 745 O O . LEU A 1 89 ? -4.115 8.969 -3.383 1.00 94.81 89 LEU A O 1
ATOM 749 N N . GLU A 1 90 ? -6.149 9.042 -4.312 1.00 92.62 90 GLU A N 1
ATOM 750 C CA . GLU A 1 90 ? -6.860 9.179 -3.036 1.00 92.62 90 GLU A CA 1
ATOM 751 C C . GLU A 1 90 ? -6.630 7.968 -2.114 1.00 92.62 90 GLU A C 1
ATOM 753 O O . GLU A 1 90 ? -6.448 8.130 -0.907 1.00 92.62 90 GLU A O 1
ATOM 758 N N . ALA A 1 91 ? -6.618 6.751 -2.669 1.00 93.50 91 ALA A N 1
ATOM 759 C CA . ALA A 1 91 ? -6.340 5.533 -1.913 1.00 93.50 91 ALA A CA 1
ATOM 760 C C . ALA A 1 91 ? -4.901 5.537 -1.384 1.00 93.50 91 ALA A C 1
ATOM 762 O O . ALA A 1 91 ? -4.691 5.298 -0.197 1.00 93.50 91 ALA A O 1
ATOM 763 N N . PHE A 1 92 ? -3.926 5.890 -2.226 1.00 94.31 92 PHE A N 1
ATOM 764 C CA . PHE A 1 92 ? -2.517 5.983 -1.832 1.00 94.31 92 PHE A CA 1
ATOM 765 C C . PHE A 1 92 ? -2.265 7.025 -0.741 1.00 94.31 92 PHE A C 1
ATOM 767 O O . PHE A 1 92 ? -1.559 6.744 0.231 1.00 94.31 92 PHE A O 1
ATOM 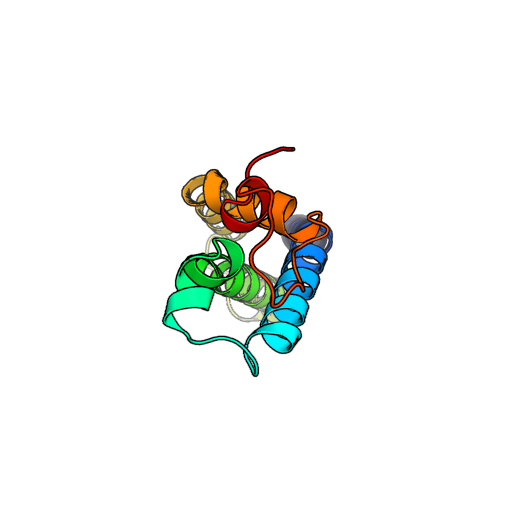774 N N . ASN A 1 93 ? -2.902 8.191 -0.845 1.00 92.06 93 ASN A N 1
ATOM 775 C CA . ASN A 1 93 ? -2.848 9.210 0.201 1.00 92.06 93 ASN A CA 1
ATOM 776 C C . ASN A 1 93 ? -3.452 8.694 1.511 1.00 92.06 93 ASN A C 1
ATOM 778 O O . ASN A 1 93 ? -2.863 8.870 2.577 1.00 92.06 93 ASN A O 1
ATOM 782 N N . GLN A 1 94 ? -4.592 8.002 1.437 1.00 91.69 94 GLN A N 1
ATOM 783 C CA . GLN A 1 94 ? -5.196 7.380 2.612 1.00 91.69 94 GLN A CA 1
ATOM 784 C C . GLN A 1 94 ? -4.270 6.336 3.229 1.00 91.69 94 GLN A C 1
ATOM 786 O O . GLN A 1 94 ? -4.056 6.401 4.431 1.00 91.69 94 GLN A O 1
ATOM 791 N N . PHE A 1 95 ? -3.655 5.439 2.457 1.00 92.56 95 PHE A N 1
ATOM 792 C CA . PHE A 1 95 ? -2.721 4.447 3.001 1.00 92.56 95 PHE A CA 1
ATOM 793 C C . PHE A 1 95 ? -1.539 5.088 3.734 1.00 92.56 95 PHE A C 1
ATOM 795 O O . PHE A 1 95 ? -1.234 4.685 4.854 1.00 92.56 95 PHE A O 1
ATOM 802 N N . SER A 1 96 ? -0.935 6.127 3.149 1.00 91.38 96 SER A N 1
ATOM 803 C CA . SER A 1 96 ? 0.152 6.896 3.776 1.00 91.38 96 SER A CA 1
ATOM 804 C C . SER A 1 96 ? -0.274 7.558 5.092 1.00 91.38 96 SER A C 1
ATOM 806 O O . SER A 1 96 ? 0.507 7.639 6.040 1.00 91.38 96 SER A O 1
ATOM 808 N N . ASN A 1 97 ? -1.526 8.010 5.182 1.00 89.81 97 ASN A N 1
ATOM 809 C CA . ASN A 1 97 ? -2.078 8.562 6.418 1.00 89.81 97 ASN A CA 1
ATOM 810 C C . ASN A 1 97 ? -2.395 7.462 7.439 1.00 89.81 97 ASN A C 1
ATOM 812 O O . ASN A 1 97 ? -2.104 7.623 8.623 1.00 89.81 97 ASN A O 1
ATOM 816 N N . CYS A 1 98 ? -2.965 6.335 6.994 1.00 87.81 98 CYS A N 1
ATOM 817 C CA . CYS A 1 98 ? -3.274 5.202 7.861 1.00 87.81 98 CYS A CA 1
ATOM 818 C C . CYS A 1 98 ? -1.995 4.654 8.509 1.00 87.81 98 CYS A C 1
ATOM 820 O O . CYS A 1 98 ? -1.997 4.395 9.707 1.00 87.81 98 CYS A O 1
ATOM 822 N N . SER A 1 99 ? -0.903 4.508 7.746 1.00 88.75 99 SER A N 1
ATOM 823 C CA . SER A 1 99 ? 0.353 3.940 8.259 1.00 88.75 99 SER A CA 1
ATOM 824 C C . SER A 1 99 ? 1.007 4.798 9.348 1.00 88.75 99 SER A C 1
ATOM 826 O O . SER A 1 99 ? 1.789 4.298 10.147 1.00 88.75 99 SER A O 1
ATOM 828 N N . LYS A 1 100 ? 0.662 6.089 9.418 1.00 88.06 100 LYS A N 1
ATOM 829 C CA . LYS A 1 100 ? 1.149 7.033 10.438 1.00 88.06 100 LYS A CA 1
ATOM 830 C C . LYS A 1 100 ? 0.191 7.197 11.619 1.00 88.06 100 LYS A C 1
ATOM 832 O O . LYS A 1 100 ? 0.498 7.924 12.561 1.00 88.06 100 LYS A O 1
ATOM 837 N N . CYS A 1 101 ? -0.986 6.580 11.570 1.00 86.31 101 CYS A N 1
ATOM 838 C CA . CYS A 1 101 ? -1.991 6.724 12.610 1.00 86.31 101 CYS A CA 1
ATOM 839 C C . CYS A 1 101 ? -1.635 5.877 13.846 1.00 86.31 101 CYS A C 1
ATOM 841 O O . CYS A 1 101 ? -1.417 4.672 13.756 1.00 86.31 101 CYS A O 1
ATOM 843 N N . SER A 1 102 ? -1.698 6.485 15.032 1.00 83.19 102 SER A N 1
ATOM 844 C CA . SER A 1 102 ? -1.474 5.799 16.315 1.00 83.19 102 SER A CA 1
ATOM 845 C C . SER A 1 102 ? -2.516 4.717 16.632 1.00 83.19 102 SER A C 1
ATOM 847 O O . SER A 1 102 ? -2.215 3.757 17.333 1.00 83.19 102 SER A O 1
ATOM 849 N N . CYS A 1 103 ? -3.735 4.849 16.103 1.00 82.81 103 CYS A N 1
ATOM 850 C CA . CYS A 1 103 ? -4.817 3.875 16.248 1.00 82.81 103 CYS A CA 1
ATOM 851 C C . CYS A 1 103 ? -4.796 2.740 15.202 1.00 82.81 103 CYS A C 1
ATOM 853 O O . CYS A 1 103 ? -5.743 1.951 15.172 1.00 82.81 103 CYS A O 1
ATOM 855 N N . LEU A 1 104 ? -3.791 2.656 14.319 1.00 85.62 104 LEU A N 1
ATOM 856 C CA . LEU A 1 104 ? -3.782 1.703 13.199 1.00 85.62 104 LEU A CA 1
ATOM 857 C C . LEU A 1 104 ? -4.010 0.249 13.664 1.00 85.62 104 LEU A C 1
ATOM 859 O O . LEU A 1 104 ? -4.852 -0.453 13.092 1.00 85.62 104 LEU A O 1
ATOM 863 N N . ASN A 1 105 ? -3.350 -0.129 14.763 1.00 85.50 105 ASN A N 1
ATOM 864 C CA . ASN A 1 105 ? -3.375 -1.472 15.356 1.00 85.50 105 ASN A CA 1
ATOM 865 C C . ASN A 1 105 ? -4.358 -1.584 16.537 1.00 85.50 105 ASN A C 1
ATOM 867 O O . ASN A 1 105 ? -4.378 -2.573 17.265 1.00 85.50 105 ASN A O 1
ATOM 871 N N . CYS A 1 106 ? -5.186 -0.565 16.782 1.00 83.94 106 CYS A N 1
ATOM 872 C CA . CYS A 1 106 ? -6.144 -0.621 17.879 1.00 83.94 106 CYS A CA 1
ATOM 873 C C . CYS A 1 106 ? -7.330 -1.518 17.520 1.00 83.94 106 CYS A C 1
ATOM 875 O O . CYS A 1 106 ? -7.956 -1.354 16.472 1.00 83.94 106 CYS A O 1
ATOM 877 N N . ILE A 1 107 ? -7.698 -2.418 18.430 1.00 81.81 107 ILE A N 1
ATOM 878 C CA . ILE A 1 107 ? -8.950 -3.186 18.345 1.00 81.81 107 ILE A CA 1
ATOM 879 C C . ILE A 1 107 ? -10.134 -2.258 18.655 1.00 81.81 107 ILE A C 1
ATOM 881 O O . ILE A 1 107 ? -11.125 -2.229 17.930 1.00 81.81 107 ILE A O 1
ATOM 885 N N . LYS A 1 108 ? -9.996 -1.421 19.693 1.00 79.56 108 LYS A N 1
ATOM 886 C CA . LYS A 1 108 ? -11.008 -0.423 20.058 1.00 79.56 108 LYS A CA 1
ATOM 887 C C . LYS A 1 108 ? -11.171 0.622 18.958 1.00 79.56 108 LYS A C 1
ATOM 889 O O . LYS A 1 108 ? -10.194 1.047 18.342 1.00 79.56 108 LYS A O 1
ATOM 894 N N . GLU A 1 109 ? -12.409 1.064 18.754 1.00 70.00 109 GLU A N 1
ATOM 895 C CA . GLU A 1 109 ? -12.698 2.168 17.846 1.00 70.00 109 GLU A CA 1
ATOM 896 C C . GLU A 1 109 ? -11.944 3.424 18.300 1.00 70.00 109 GLU A C 1
ATOM 898 O O . GLU A 1 109 ? -11.984 3.816 19.471 1.00 70.00 109 GLU A O 1
ATOM 903 N N . CYS A 1 110 ? -11.211 4.038 17.372 1.00 71.19 110 CYS A N 1
ATOM 904 C CA . CYS A 1 110 ? -10.454 5.242 17.669 1.00 71.19 110 CYS A CA 1
ATOM 905 C C . CYS A 1 110 ? -11.435 6.378 17.980 1.00 71.19 110 CYS A C 1
ATOM 907 O O . CYS A 1 110 ? -12.328 6.667 17.182 1.00 71.19 110 CYS A O 1
ATOM 909 N N . LYS A 1 111 ? -11.241 7.066 19.114 1.00 66.56 111 LYS A N 1
ATOM 910 C CA . LYS A 1 111 ? -12.051 8.244 19.484 1.00 66.56 111 LYS A CA 1
ATOM 911 C C . LYS A 1 111 ? -12.016 9.326 18.397 1.00 66.56 111 LYS A C 1
ATOM 913 O O . LYS A 1 111 ? -12.975 10.074 18.232 1.00 66.56 111 LYS A O 1
ATOM 918 N N . PHE A 1 112 ? -10.930 9.367 17.627 1.00 63.78 112 PHE A N 1
ATOM 919 C CA . PHE A 1 112 ? -10.777 10.209 16.453 1.00 63.78 112 PHE A CA 1
ATOM 920 C C . PHE A 1 112 ? -11.116 9.402 15.192 1.00 63.78 112 PHE A C 1
ATOM 922 O O . PHE A 1 112 ? -10.342 8.556 14.741 1.00 63.78 112 PHE A O 1
ATOM 929 N N . LYS A 1 113 ? -12.274 9.690 14.577 1.00 67.25 113 LYS A N 1
ATOM 930 C CA . LYS A 1 113 ? -12.695 9.080 13.297 1.00 67.25 113 LYS A CA 1
ATOM 931 C C . LYS A 1 113 ? -11.700 9.327 12.147 1.00 67.25 113 LYS A C 1
ATOM 933 O O . LYS A 1 113 ? -11.808 8.673 11.108 1.00 67.25 113 LYS A O 1
ATOM 938 N N . SER A 1 114 ? -10.747 10.249 12.319 1.00 66.12 114 SER A N 1
ATOM 939 C CA . SER A 1 114 ? -9.681 10.557 11.359 1.00 66.12 114 SER A CA 1
ATOM 940 C C . SER A 1 114 ? -8.855 9.325 11.004 1.00 66.12 114 SER A C 1
ATOM 942 O O . SER A 1 114 ? -8.605 9.104 9.825 1.00 66.12 114 SER A O 1
ATOM 944 N N . CYS A 1 115 ? -8.543 8.466 11.976 1.00 67.00 115 CYS A N 1
ATOM 945 C CA . CYS A 1 115 ? -7.782 7.237 11.757 1.00 67.00 115 CYS A CA 1
ATOM 946 C C . CYS A 1 115 ? -8.561 6.159 10.991 1.00 67.00 115 CYS A C 1
ATOM 948 O O . CYS A 1 115 ? -8.025 5.549 10.071 1.00 67.00 115 CYS A O 1
ATOM 950 N N . SER A 1 116 ? -9.848 5.959 11.297 1.00 66.44 116 SER A N 1
ATOM 951 C CA . SER A 1 116 ? -10.701 5.019 10.550 1.00 66.44 116 SER A CA 1
ATOM 952 C C . SER A 1 116 ? -10.912 5.466 9.098 1.00 66.44 116 SER A C 1
ATOM 954 O O . SER A 1 116 ? -10.987 4.636 8.190 1.00 66.44 116 SER A O 1
ATOM 956 N N . GLY A 1 117 ? -10.993 6.785 8.880 1.00 69.44 117 GLY A N 1
ATOM 957 C CA . GLY A 1 117 ? -11.131 7.407 7.562 1.00 69.44 117 GLY A CA 1
ATOM 958 C C . GLY A 1 117 ? -9.812 7.741 6.859 1.00 69.44 117 GLY A C 1
ATOM 959 O O . GLY A 1 117 ? -9.854 8.207 5.724 1.00 69.44 117 GLY A O 1
ATOM 960 N N . CYS A 1 118 ? -8.676 7.545 7.528 1.00 74.62 118 CYS A N 1
ATOM 961 C CA . CYS A 1 118 ? -7.335 7.954 7.104 1.00 74.62 118 CYS A CA 1
ATOM 962 C C . CYS A 1 118 ? -7.263 9.378 6.526 1.00 74.62 118 CYS A C 1
ATOM 964 O O . CYS A 1 118 ? -6.625 9.644 5.502 1.00 74.62 118 CYS A O 1
ATOM 966 N N . ARG A 1 119 ? -7.966 10.297 7.193 1.00 68.12 119 ARG A N 1
ATOM 967 C CA . ARG A 1 119 ? -7.913 11.736 6.921 1.00 68.12 119 ARG A CA 1
ATOM 968 C C . ARG A 1 119 ? -6.706 12.322 7.653 1.00 68.12 119 ARG A C 1
ATOM 970 O O . ARG A 1 119 ? -6.305 11.770 8.675 1.00 68.12 119 ARG A O 1
ATOM 977 N N . PHE A 1 120 ? -6.138 13.408 7.131 1.00 57.44 120 PHE A N 1
ATOM 978 C CA . PHE A 1 120 ? -5.099 14.160 7.839 1.00 57.44 120 PHE A CA 1
ATOM 979 C C . PHE A 1 120 ? -5.559 14.457 9.278 1.00 57.44 120 PHE A C 1
ATOM 981 O O . PHE A 1 120 ? -6.712 14.852 9.477 1.00 57.44 120 PHE A O 1
ATOM 988 N N . ASN A 1 121 ? -4.671 14.217 10.246 1.00 46.91 121 ASN A N 1
ATOM 989 C CA . ASN A 1 121 ? -4.716 14.917 11.529 1.00 46.91 121 ASN A CA 1
ATOM 990 C C . ASN A 1 121 ? -4.065 16.284 11.340 1.00 46.91 121 ASN A C 1
ATOM 992 O O . ASN A 1 121 ? -3.024 16.324 10.641 1.00 46.91 121 ASN A O 1
#

Sequence (121 aa):
MSNTIDFINKEKDSIGKVYTDITYAISEVSPFLDESILRKRKYYSKLPILKEYMEMLNYGEYSARNKKFSFFKKDDTILNLTDYKQNNLEAFNQFSNCSKCSCLNCIKECKFKSCSGCRFN

Foldseek 3Di:
DCVLLVLLVVVCVVLVLLLVLLVVLCVLQVVPDDPVLQCLALSNVCVVLSVVLVVLSVVSNVCVVVVPPPPDDDSCSSVVSVVSCVVCVVSVQLSVLLSPDPCSNPNDDDPDCCNSRSNDD

Secondary structure (DSSP, 8-state):
-HHHHHHHHHHHHHHHHHHHHHHHHHHHHGGGS-HHHHTTSHHHHTHHHHHHHHHHHHHHHHHHHTGGG-SSS---HHHHHHHHHHHTHHHHHHHHHHHT-TTTT-SSPPSSHHHHHT---

pLDDT: mean 86.35, std 12.17, range [46.91, 97.81]

Radius of gyration: 16.72 Å; chains: 1; bounding box: 36×28×50 Å